Protein AF-A0A136L3W4-F1 (afdb_monomer_lite)

Sequence (76 aa):
MAVMYAKGELGLNQDFYHEGILGTLFTGRLIEETQVGEYKAVVPTIGGTAWITGINQFVLDESDPFPNGFVVGDIW

pLDDT: mean 96.57, std 4.39, range [69.38, 98.69]

Foldseek 3Di:
DFVCVVVVNADAPDWDWDADPVRATKIKGFHDWDDDVPDIGTDMDIDHDDDDPDDDDDDADPPPPARVHDDDPDPD

Structure (mmCIF, N/CA/C/O backbone):
data_AF-A0A136L3W4-F1
#
_entry.id   AF-A0A136L3W4-F1
#
loop_
_atom_site.group_PDB
_atom_site.id
_atom_site.type_symbol
_atom_site.label_atom_id
_atom_site.label_alt_id
_atom_site.label_comp_id
_atom_site.label_asym_id
_atom_site.label_entity_id
_atom_site.label_seq_id
_atom_site.pdbx_PDB_ins_code
_atom_site.Cartn_x
_atom_site.Cartn_y
_atom_site.Cartn_z
_atom_site.occupancy
_atom_site.B_iso_or_equiv
_atom_site.auth_seq_id
_atom_site.auth_comp_id
_atom_site.auth_asym_id
_atom_site.auth_atom_id
_atom_site.pdbx_PDB_model_num
ATOM 1 N N . MET A 1 1 ? -7.006 -3.015 11.922 1.00 97.62 1 MET A N 1
ATOM 2 C CA . MET A 1 1 ? -7.747 -1.923 12.595 1.00 97.62 1 MET A CA 1
ATOM 3 C C . MET A 1 1 ? -9.202 -2.274 12.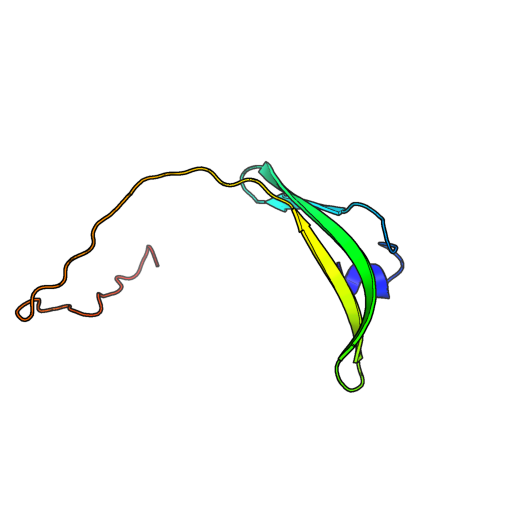905 1.00 97.62 1 MET A C 1
ATOM 5 O O . MET A 1 1 ? -9.518 -2.294 14.080 1.00 97.62 1 MET A O 1
ATOM 9 N N . ALA A 1 2 ? -10.071 -2.615 11.939 1.00 98.06 2 ALA A N 1
ATOM 10 C CA . ALA A 1 2 ? -11.489 -2.917 12.229 1.00 98.06 2 ALA A CA 1
ATOM 11 C C . ALA A 1 2 ? -11.698 -4.017 13.295 1.00 98.06 2 ALA A C 1
ATOM 13 O O . ALA A 1 2 ? -12.479 -3.840 14.222 1.00 98.06 2 ALA A O 1
ATOM 14 N N . VAL A 1 3 ? -10.936 -5.116 13.222 1.00 98.19 3 VAL A N 1
ATOM 15 C CA . VAL A 1 3 ? -10.964 -6.178 14.248 1.00 98.19 3 VAL A CA 1
ATOM 16 C C . VAL A 1 3 ? -10.524 -5.659 15.621 1.00 98.19 3 VAL A C 1
ATOM 18 O O . VAL A 1 3 ? -11.153 -5.985 16.618 1.00 98.19 3 VAL A O 1
ATOM 21 N N . MET A 1 4 ? -9.474 -4.837 15.682 1.00 98.19 4 MET A N 1
ATOM 22 C CA . MET A 1 4 ? -8.988 -4.255 16.941 1.00 98.19 4 MET A CA 1
ATOM 23 C C . MET A 1 4 ? -10.021 -3.298 17.540 1.00 98.19 4 MET A C 1
ATOM 25 O O . MET A 1 4 ? -10.259 -3.337 18.740 1.00 98.19 4 MET A O 1
ATOM 29 N N . TYR A 1 5 ? -10.698 -2.505 16.705 1.00 98.31 5 TYR A N 1
ATOM 30 C CA . TYR A 1 5 ? -11.813 -1.659 17.131 1.00 98.31 5 TYR A CA 1
ATOM 31 C C . TYR A 1 5 ? -12.957 -2.485 17.721 1.00 98.31 5 TYR A C 1
ATOM 33 O O . TYR A 1 5 ? -13.403 -2.226 18.833 1.00 98.31 5 TYR A O 1
ATOM 41 N N . ALA A 1 6 ? -13.373 -3.545 17.020 1.00 97.94 6 ALA A N 1
ATOM 42 C CA . ALA A 1 6 ? -14.421 -4.448 17.493 1.00 97.94 6 ALA A CA 1
ATOM 43 C C . ALA A 1 6 ? -14.058 -5.151 18.816 1.00 97.94 6 ALA A C 1
ATOM 45 O O . ALA A 1 6 ? -14.947 -5.485 19.596 1.00 97.94 6 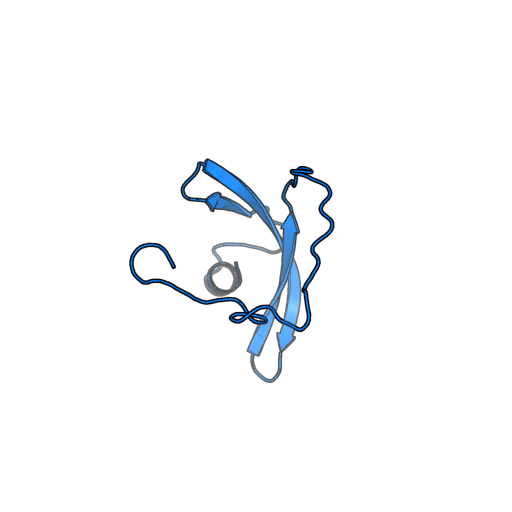ALA A O 1
ATOM 46 N N . LYS A 1 7 ? -12.762 -5.355 19.080 1.00 98.19 7 LYS A N 1
ATOM 47 C CA . LYS A 1 7 ? -12.238 -5.893 20.344 1.00 98.19 7 LYS A CA 1
ATOM 48 C C . LYS A 1 7 ? -12.002 -4.832 21.429 1.00 98.19 7 LYS A C 1
ATOM 50 O O . LYS A 1 7 ? -11.655 -5.195 22.547 1.00 98.19 7 LYS A O 1
ATOM 55 N N . GLY A 1 8 ? -12.171 -3.544 21.123 1.00 97.75 8 GLY A N 1
ATOM 56 C CA . GLY A 1 8 ? -11.866 -2.438 22.039 1.00 97.75 8 GLY A CA 1
ATOM 57 C C . GLY A 1 8 ? -10.367 -2.163 22.233 1.00 97.75 8 GLY A C 1
ATOM 58 O O . GLY A 1 8 ? -9.990 -1.458 23.161 1.00 97.75 8 GLY A O 1
ATOM 59 N N . GLU A 1 9 ? -9.507 -2.711 21.373 1.00 98.25 9 GLU A N 1
ATOM 60 C CA . GLU A 1 9 ? -8.041 -2.593 21.438 1.00 98.25 9 GLU A CA 1
ATOM 61 C C . GLU A 1 9 ? -7.506 -1.332 20.733 1.00 98.25 9 GLU A C 1
ATOM 63 O O . GLU A 1 9 ? -6.357 -0.943 20.935 1.00 98.25 9 GLU A O 1
ATOM 68 N N . LEU A 1 10 ? -8.319 -0.699 19.883 1.00 98.19 10 LEU A N 1
ATOM 69 C CA . LEU A 1 10 ? -7.972 0.515 19.143 1.00 98.19 10 LEU A CA 1
ATOM 70 C C . LEU A 1 10 ? -9.186 1.443 19.096 1.00 98.19 10 LEU A C 1
ATOM 72 O O . LEU A 1 10 ? -10.233 1.035 18.601 1.00 98.19 10 LEU A O 1
ATOM 76 N N . GLY A 1 11 ? -9.047 2.673 19.588 1.00 98.25 11 GLY A N 1
ATOM 77 C CA . GLY A 1 11 ? -10.110 3.680 19.563 1.00 98.25 11 GLY A CA 1
ATOM 78 C C . GLY A 1 11 ? -10.131 4.536 18.293 1.00 98.25 11 GLY A C 1
ATOM 79 O O . GLY A 1 11 ? -9.225 4.483 17.456 1.00 98.25 11 GLY A O 1
ATOM 80 N N . LEU A 1 12 ? -11.161 5.380 18.172 1.00 98.44 12 LEU A N 1
ATOM 81 C CA . LEU A 1 12 ? -11.153 6.477 17.201 1.00 98.44 12 LEU A CA 1
ATOM 82 C C . LEU A 1 12 ? -10.049 7.485 17.545 1.00 98.44 12 LEU A C 1
ATOM 84 O O . LEU A 1 12 ? -9.737 7.716 18.711 1.00 98.44 12 LEU A O 1
ATOM 88 N N . ASN A 1 13 ? -9.489 8.111 16.514 1.00 98.25 13 ASN A N 1
ATOM 89 C CA . ASN A 1 13 ? -8.429 9.116 16.580 1.00 98.25 13 ASN A CA 1
ATOM 90 C C . ASN A 1 13 ? -7.133 8.659 17.271 1.00 98.25 13 ASN A C 1
ATOM 92 O O . ASN A 1 13 ? -6.286 9.486 17.603 1.00 98.25 13 ASN A O 1
ATOM 96 N N . GLN A 1 14 ? -6.954 7.349 17.444 1.00 98.31 14 GLN A N 1
ATOM 97 C CA . GLN A 1 14 ? -5.732 6.746 17.957 1.00 98.31 14 GLN A CA 1
ATOM 98 C C . GLN A 1 14 ? -4.836 6.301 16.799 1.00 98.31 14 GLN A C 1
ATOM 100 O O . GLN A 1 14 ? -5.298 5.633 15.870 1.00 98.31 14 GLN A O 1
ATOM 105 N N . ASP A 1 15 ? -3.551 6.651 16.874 1.00 98.00 15 ASP A N 1
ATOM 106 C CA . ASP A 1 15 ? -2.560 6.185 15.908 1.00 98.00 15 ASP A CA 1
ATOM 107 C C . ASP A 1 15 ? -2.237 4.709 16.106 1.00 98.00 15 ASP A C 1
ATOM 109 O O . ASP A 1 15 ? -2.013 4.230 17.220 1.00 98.00 15 ASP A O 1
ATOM 113 N N . PHE A 1 16 ? -2.182 4.002 14.986 1.00 98.06 16 PHE A N 1
ATOM 114 C CA . PHE A 1 16 ? -1.801 2.609 14.884 1.00 98.06 16 PHE A CA 1
ATOM 115 C C . PHE A 1 16 ? -0.625 2.483 13.917 1.00 98.06 16 PHE A C 1
ATOM 117 O O . PHE A 1 16 ? -0.744 2.824 12.743 1.00 98.06 16 PHE A O 1
ATOM 124 N N . TYR A 1 17 ? 0.504 1.970 14.397 1.00 97.44 17 TYR A N 1
ATOM 125 C CA . TYR A 1 17 ? 1.693 1.748 13.577 1.00 97.44 17 TYR A CA 1
ATOM 126 C C . TYR A 1 17 ? 1.742 0.289 13.132 1.00 97.44 17 TYR A C 1
ATOM 128 O O . TYR A 1 17 ? 1.762 -0.617 13.964 1.00 97.44 17 TYR A O 1
ATOM 136 N N . HIS A 1 18 ? 1.757 0.068 11.821 1.00 97.31 18 HIS A N 1
ATOM 137 C CA . HIS A 1 18 ? 1.917 -1.254 11.231 1.00 97.31 18 HIS A CA 1
ATOM 138 C C . HIS A 1 18 ? 3.299 -1.378 10.596 1.00 97.31 18 HIS A C 1
ATOM 140 O O . HIS A 1 18 ? 3.598 -0.691 9.618 1.00 97.31 18 HIS A O 1
ATOM 146 N N . GLU A 1 19 ? 4.113 -2.287 11.126 1.00 97.50 19 GLU A N 1
ATOM 147 C CA . GLU A 1 19 ? 5.449 -2.586 10.617 1.00 97.50 19 GLU A CA 1
ATOM 148 C C . GLU A 1 19 ? 5.404 -3.756 9.626 1.00 97.50 19 GLU A C 1
ATOM 150 O O . GLU A 1 19 ? 4.868 -4.826 9.917 1.00 97.50 19 GLU A O 1
ATOM 155 N N . GLY A 1 20 ? 5.925 -3.538 8.419 1.00 94.56 20 GLY A N 1
ATOM 156 C CA . GLY A 1 20 ? 6.117 -4.586 7.420 1.00 94.56 20 GLY A CA 1
ATOM 157 C C . GLY A 1 20 ? 7.367 -5.425 7.700 1.00 94.56 20 GLY A C 1
ATOM 158 O O . GLY A 1 20 ? 8.244 -5.021 8.452 1.00 94.56 20 GLY A O 1
ATOM 159 N N . ILE A 1 21 ? 7.506 -6.566 7.018 1.00 97.12 21 ILE A N 1
ATOM 160 C CA . ILE A 1 21 ? 8.633 -7.504 7.211 1.00 97.12 21 ILE A CA 1
ATOM 161 C C . ILE A 1 21 ? 10.028 -6.881 7.003 1.00 97.12 21 ILE A C 1
ATOM 163 O O . ILE A 1 21 ? 11.009 -7.355 7.564 1.00 97.12 21 ILE A O 1
ATOM 167 N N . LEU A 1 22 ? 10.116 -5.807 6.213 1.00 96.69 22 LEU A N 1
ATOM 168 C CA . LEU A 1 22 ? 11.354 -5.064 5.952 1.00 96.69 22 LEU A CA 1
ATOM 169 C C . LEU A 1 22 ? 11.571 -3.874 6.909 1.00 96.69 22 LEU A C 1
ATOM 171 O O . LEU A 1 22 ? 12.432 -3.040 6.647 1.00 96.69 22 LEU A O 1
ATOM 175 N N . GLY A 1 23 ? 10.765 -3.736 7.967 1.00 95.25 23 GLY A N 1
ATOM 176 C CA . GLY A 1 23 ? 10.845 -2.623 8.922 1.00 95.25 23 GLY A CA 1
ATOM 177 C C . GLY A 1 23 ? 10.241 -1.303 8.426 1.00 95.25 23 GLY A C 1
ATOM 178 O O . GLY A 1 23 ? 10.450 -0.250 9.024 1.00 95.25 23 GLY A O 1
ATOM 179 N N . THR A 1 24 ? 9.502 -1.323 7.312 1.00 96.62 24 THR A N 1
ATOM 180 C CA . THR A 1 24 ? 8.770 -0.138 6.826 1.00 96.62 24 THR A CA 1
ATOM 181 C C . THR A 1 24 ? 7.488 0.071 7.626 1.00 96.62 24 THR A C 1
ATOM 183 O O . THR A 1 24 ? 6.842 -0.900 8.017 1.00 96.62 24 THR A O 1
ATOM 186 N N . LEU A 1 25 ? 7.109 1.329 7.862 1.00 97.50 25 LEU A N 1
ATOM 187 C CA . LEU A 1 25 ? 5.952 1.682 8.685 1.00 97.50 25 LEU A CA 1
ATOM 188 C C . LEU A 1 25 ? 4.841 2.329 7.857 1.00 97.50 25 LEU A C 1
ATOM 190 O O . LEU A 1 25 ? 5.089 3.251 7.080 1.00 97.50 25 LEU A O 1
ATOM 194 N N . PHE A 1 26 ? 3.607 1.899 8.116 1.00 98.25 26 PHE A N 1
ATOM 195 C CA . PHE A 1 26 ? 2.396 2.651 7.793 1.00 98.25 26 PHE A CA 1
ATOM 196 C C . PHE A 1 26 ? 1.716 3.111 9.083 1.00 98.25 26 PHE A C 1
ATOM 198 O O . PHE A 1 26 ? 1.575 2.332 10.029 1.00 98.25 26 PHE A O 1
ATOM 205 N N . THR A 1 27 ? 1.251 4.358 9.102 1.00 98.38 27 THR A N 1
ATOM 206 C CA . THR A 1 27 ? 0.466 4.919 10.207 1.00 98.38 27 THR A CA 1
ATOM 207 C C . THR A 1 27 ? -1.007 4.895 9.830 1.00 98.38 27 THR A C 1
ATOM 209 O O . THR A 1 27 ? -1.430 5.591 8.911 1.00 98.38 27 THR A O 1
ATOM 212 N N . GLY A 1 28 ? -1.802 4.095 10.528 1.00 98.12 28 GLY A N 1
ATOM 213 C CA . GLY A 1 28 ? -3.253 4.081 10.409 1.00 98.12 28 GLY A CA 1
ATOM 214 C C . GLY A 1 28 ? -3.932 4.868 11.526 1.00 98.12 28 GLY A C 1
ATOM 215 O O . GLY A 1 28 ? -3.406 4.958 12.633 1.00 98.12 28 GLY A O 1
ATOM 216 N N . ARG A 1 29 ? -5.125 5.402 11.259 1.00 98.69 29 ARG A N 1
ATOM 217 C CA . ARG A 1 29 ? -6.003 5.998 12.280 1.00 98.69 29 ARG A CA 1
ATOM 218 C C . ARG A 1 29 ? -7.460 5.758 11.910 1.00 98.69 29 ARG A C 1
ATOM 220 O O . ARG A 1 29 ? -7.835 5.931 10.756 1.00 98.69 29 ARG A O 1
ATOM 227 N N . LEU A 1 30 ? -8.296 5.372 12.869 1.00 98.69 30 LEU A N 1
ATOM 228 C CA . LEU A 1 30 ? -9.745 5.299 12.658 1.00 98.69 30 LEU A CA 1
ATOM 229 C C . LEU A 1 30 ? -10.355 6.674 12.914 1.00 98.69 30 LEU A C 1
ATOM 231 O O . LEU A 1 30 ? -10.148 7.222 13.992 1.00 98.69 30 LEU A O 1
ATOM 235 N N . ILE A 1 31 ? -11.069 7.243 11.946 1.00 98.56 31 ILE A N 1
ATOM 236 C CA . ILE A 1 31 ? -11.570 8.625 12.051 1.00 98.56 31 ILE A CA 1
ATOM 237 C C . ILE A 1 31 ? -13.051 8.706 12.421 1.00 98.56 31 ILE A C 1
ATOM 239 O O . ILE A 1 31 ? -13.450 9.654 13.089 1.00 98.56 31 ILE A O 1
ATOM 243 N N . GLU A 1 32 ? -13.846 7.696 12.072 1.00 98.50 32 GLU A N 1
ATOM 244 C CA . GLU A 1 32 ? -15.261 7.620 12.444 1.00 98.50 32 GLU A CA 1
ATOM 245 C C . GLU A 1 32 ? -15.795 6.183 12.390 1.00 98.50 32 GLU A C 1
ATOM 247 O O . GLU A 1 32 ? -15.206 5.300 11.756 1.00 98.50 32 GLU A O 1
ATOM 252 N N . GLU A 1 33 ? -16.928 5.966 13.057 1.00 98.50 33 GLU A N 1
ATOM 253 C CA . GLU A 1 33 ? -17.778 4.795 12.851 1.00 98.50 33 GLU A CA 1
ATOM 254 C C . GLU A 1 33 ? -18.705 5.017 11.653 1.00 98.50 33 GLU A C 1
ATOM 256 O O . GLU A 1 33 ? -19.149 6.130 11.381 1.00 98.50 33 GLU A O 1
ATOM 261 N N . THR A 1 34 ? -19.038 3.937 10.958 1.00 98.44 34 THR A N 1
ATOM 262 C CA . THR A 1 34 ? -20.014 3.944 9.867 1.00 98.44 34 THR A CA 1
ATOM 263 C C . THR A 1 34 ? -20.712 2.585 9.771 1.00 98.44 34 THR A C 1
ATOM 265 O O . THR A 1 34 ? -20.536 1.712 10.626 1.00 98.44 34 THR A O 1
ATOM 268 N N . GLN A 1 35 ? -21.522 2.385 8.736 1.00 98.38 35 GLN A N 1
ATOM 269 C CA . GLN A 1 35 ? -22.235 1.140 8.486 1.00 98.38 35 GLN A CA 1
ATOM 270 C C . GLN A 1 35 ? -22.119 0.733 7.014 1.00 98.38 35 GLN A C 1
ATOM 272 O O . GLN A 1 35 ? -22.296 1.552 6.115 1.00 98.38 35 GLN A O 1
ATOM 277 N N . VAL A 1 36 ? -21.840 -0.549 6.768 1.00 98.25 36 VAL A N 1
ATOM 278 C CA . VAL A 1 36 ? -21.823 -1.149 5.425 1.00 98.25 36 VAL A CA 1
ATOM 279 C C . VAL A 1 36 ? -22.819 -2.303 5.415 1.00 98.25 36 VAL A C 1
ATOM 281 O O . VAL A 1 36 ? -22.556 -3.370 5.969 1.00 98.25 36 VAL A O 1
ATOM 284 N N . GLY A 1 37 ? -23.991 -2.079 4.817 1.00 97.56 37 GLY A N 1
ATOM 285 C CA . GLY A 1 37 ? -25.111 -3.016 4.919 1.00 97.56 37 GLY A CA 1
ATOM 286 C C . GLY A 1 37 ? -25.521 -3.217 6.380 1.00 97.56 37 GLY A C 1
AT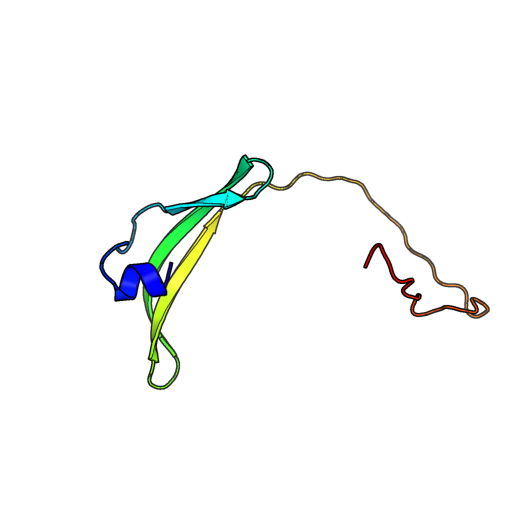OM 287 O O . GLY A 1 37 ? -25.798 -2.256 7.089 1.00 97.56 37 GLY A O 1
ATOM 288 N N . GLU A 1 38 ? -25.523 -4.460 6.852 1.00 97.50 38 GLU A N 1
ATOM 289 C CA . GLU A 1 38 ? -25.850 -4.781 8.249 1.00 97.50 38 GLU A CA 1
ATOM 290 C C . GLU A 1 38 ? -24.635 -4.701 9.190 1.00 97.50 38 GLU A C 1
ATOM 292 O O . GLU A 1 38 ? -24.777 -4.814 10.408 1.00 97.50 38 GLU A O 1
ATOM 297 N N . TYR A 1 39 ? -23.430 -4.479 8.658 1.00 97.62 39 TYR A N 1
ATOM 298 C CA . TYR A 1 39 ? -22.197 -4.516 9.437 1.00 97.62 39 TYR A CA 1
ATOM 299 C C . TYR A 1 39 ? -21.823 -3.142 9.987 1.00 97.62 39 TYR A C 1
ATOM 301 O O . TYR A 1 39 ? -21.720 -2.162 9.244 1.00 97.62 39 TYR A O 1
ATOM 309 N N . LYS A 1 40 ? -21.523 -3.091 11.289 1.00 97.88 40 LYS A N 1
ATOM 310 C CA . LYS A 1 40 ? -20.803 -1.962 11.889 1.00 97.88 40 LYS A CA 1
ATOM 311 C C . LYS A 1 40 ? -19.409 -1.876 11.274 1.00 97.88 40 LYS A C 1
ATOM 313 O O . LYS A 1 40 ? -18.702 -2.881 11.196 1.00 97.88 40 LYS A O 1
ATOM 318 N N . ALA A 1 41 ? -19.021 -0.682 10.864 1.00 98.56 41 ALA A N 1
ATOM 319 C CA . ALA A 1 41 ? -17.766 -0.418 10.186 1.00 98.56 41 ALA A CA 1
ATOM 320 C C . ALA A 1 41 ? -17.068 0.803 10.794 1.00 98.56 41 ALA A C 1
ATOM 322 O O . ALA A 1 41 ? -17.631 1.541 11.599 1.00 98.56 41 ALA 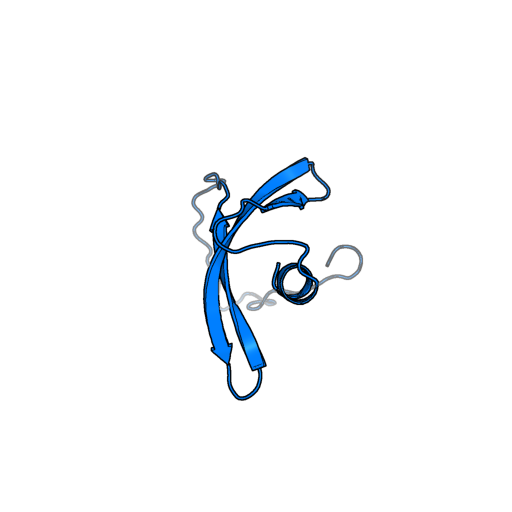A O 1
ATOM 323 N N . VAL A 1 42 ? -15.818 1.005 10.399 1.00 98.56 42 VAL A N 1
ATOM 324 C CA . VAL A 1 42 ? -15.007 2.168 10.762 1.00 98.56 42 VAL A CA 1
ATOM 325 C C . VAL A 1 42 ? -14.307 2.679 9.517 1.00 98.56 42 VAL A C 1
ATOM 327 O O . VAL A 1 42 ? -13.960 1.882 8.643 1.00 98.56 42 VAL A O 1
ATOM 330 N N . VAL A 1 43 ? -14.081 3.987 9.443 1.00 98.62 43 VAL A N 1
ATOM 331 C CA . VAL A 1 43 ? -13.340 4.615 8.345 1.00 98.62 43 VAL A CA 1
ATOM 332 C C . VAL A 1 43 ? -11.872 4.757 8.756 1.00 98.62 43 VAL A C 1
ATOM 334 O O . VAL A 1 43 ? -11.573 5.509 9.687 1.00 98.62 43 VAL A O 1
ATOM 337 N N . PRO A 1 44 ? -10.939 4.029 8.119 1.00 98.31 44 PRO A N 1
ATOM 338 C CA . PRO A 1 44 ? -9.516 4.176 8.375 1.00 98.31 44 PRO A CA 1
ATOM 339 C C . PRO A 1 44 ? -8.880 5.242 7.474 1.00 98.31 44 PRO A C 1
ATOM 341 O O . PRO A 1 44 ? -9.214 5.362 6.297 1.00 98.31 44 PRO A O 1
ATOM 344 N N . THR A 1 45 ? -7.871 5.932 7.987 1.00 98.50 45 THR A N 1
ATOM 345 C CA . THR A 1 45 ? -6.825 6.566 7.181 1.00 98.50 45 THR A CA 1
ATOM 346 C C . THR A 1 45 ? -5.592 5.674 7.171 1.00 98.50 45 THR A C 1
ATOM 348 O O . THR A 1 45 ? -5.374 4.902 8.107 1.00 98.50 45 THR A O 1
ATOM 351 N N . ILE A 1 46 ? -4.788 5.780 6.113 1.00 98.06 46 ILE A N 1
ATOM 352 C CA . ILE A 1 46 ? -3.488 5.118 5.987 1.00 98.06 46 ILE A CA 1
ATOM 353 C C . ILE A 1 46 ? -2.490 6.160 5.487 1.00 98.06 46 ILE A C 1
ATOM 355 O O . ILE A 1 46 ? -2.659 6.725 4.408 1.00 98.06 46 ILE A O 1
ATOM 359 N N . GLY A 1 47 ? -1.470 6.425 6.290 1.00 97.88 47 GLY A N 1
ATOM 360 C CA . GLY A 1 47 ? -0.350 7.298 5.979 1.00 97.88 47 GLY A CA 1
ATOM 361 C C . GLY A 1 47 ? 0.917 6.484 5.761 1.00 97.88 47 GLY A C 1
ATOM 362 O O . GLY A 1 47 ? 1.212 5.556 6.512 1.00 97.88 47 GLY A O 1
ATOM 363 N N . GLY A 1 48 ? 1.676 6.852 4.739 1.00 96.75 48 GLY A N 1
ATOM 364 C CA . GLY A 1 48 ? 2.970 6.268 4.425 1.00 96.75 48 GLY A CA 1
ATOM 365 C C . GLY A 1 48 ? 3.763 7.201 3.523 1.00 96.75 48 GLY A C 1
ATOM 366 O O . GLY A 1 48 ? 3.314 8.300 3.188 1.00 96.75 48 GLY A O 1
ATOM 367 N N . THR A 1 49 ? 4.942 6.753 3.123 1.00 96.88 49 THR A N 1
ATOM 368 C CA . THR A 1 49 ? 5.830 7.484 2.222 1.00 96.88 49 THR A CA 1
ATOM 369 C C . THR A 1 49 ? 6.099 6.666 0.967 1.00 96.88 49 THR A C 1
ATOM 371 O O . THR A 1 49 ? 6.123 5.437 0.992 1.00 96.88 49 THR A O 1
ATOM 374 N N . ALA A 1 50 ? 6.282 7.366 -0.149 1.00 97.06 50 ALA A N 1
ATOM 375 C CA . ALA A 1 50 ? 6.641 6.780 -1.430 1.00 97.06 50 ALA A CA 1
ATOM 376 C C . ALA A 1 50 ? 7.785 7.584 -2.055 1.00 97.06 50 ALA A C 1
ATOM 378 O O . ALA A 1 50 ? 7.948 8.773 -1.773 1.00 97.06 50 ALA A O 1
ATOM 379 N N . TRP A 1 51 ? 8.558 6.932 -2.919 1.00 98.06 51 TRP A N 1
ATOM 380 C CA . TRP A 1 51 ? 9.698 7.522 -3.614 1.00 98.06 51 TRP A CA 1
ATOM 381 C C . TRP A 1 51 ? 9.599 7.238 -5.110 1.00 98.06 51 TRP A C 1
ATOM 383 O O . TRP A 1 51 ? 9.159 6.163 -5.515 1.00 98.06 51 TRP A O 1
ATOM 393 N N . ILE A 1 52 ? 10.024 8.198 -5.932 1.00 98.19 52 ILE A N 1
ATOM 394 C CA . ILE A 1 52 ? 10.113 8.012 -7.383 1.00 98.19 52 ILE A CA 1
ATOM 395 C C . ILE A 1 52 ? 11.263 7.046 -7.667 1.00 98.19 52 ILE A C 1
ATOM 397 O O . ILE A 1 52 ? 12.408 7.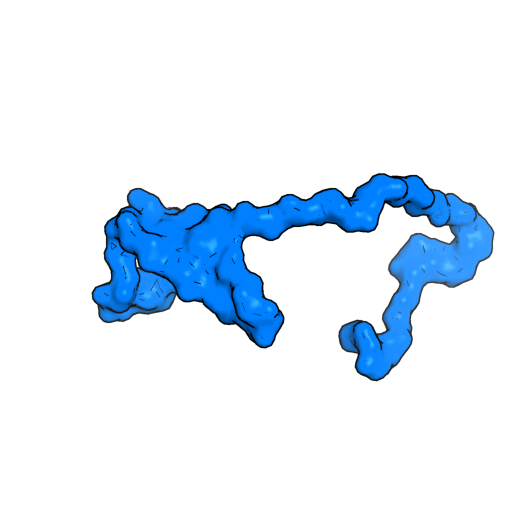331 -7.322 1.00 98.19 52 ILE A O 1
ATOM 401 N N . THR A 1 53 ? 10.963 5.922 -8.313 1.00 98.06 53 THR A N 1
ATOM 402 C CA . THR A 1 53 ? 11.961 4.910 -8.697 1.00 98.06 53 THR A CA 1
ATOM 403 C C . THR A 1 53 ? 12.348 4.979 -10.174 1.00 98.06 53 THR A C 1
ATOM 405 O O . THR A 1 53 ? 13.386 4.451 -10.559 1.00 98.06 53 THR A O 1
ATOM 408 N N . GLY A 1 54 ? 11.554 5.656 -11.005 1.00 98.06 54 GLY A N 1
ATOM 409 C CA . GLY A 1 54 ? 11.835 5.853 -12.424 1.00 98.06 54 GLY A CA 1
ATOM 410 C C . GLY A 1 54 ? 10.656 6.470 -13.172 1.00 98.06 54 GLY A C 1
ATOM 411 O O . GLY A 1 54 ? 9.542 6.540 -12.654 1.00 98.06 54 GLY A O 1
ATOM 412 N N . ILE A 1 55 ? 10.914 6.910 -14.403 1.00 98.38 55 ILE A N 1
ATOM 413 C CA . ILE A 1 55 ? 9.902 7.340 -15.374 1.00 98.38 55 ILE A CA 1
ATOM 414 C C . ILE A 1 55 ? 10.102 6.457 -16.601 1.00 98.38 55 ILE A C 1
ATOM 416 O O . ILE A 1 55 ? 11.176 6.477 -17.197 1.00 98.38 55 ILE A O 1
ATOM 420 N N . ASN A 1 56 ? 9.094 5.659 -16.945 1.00 97.62 56 ASN A N 1
ATOM 421 C CA . ASN A 1 56 ? 9.220 4.609 -17.952 1.00 97.62 56 ASN A CA 1
ATOM 422 C C . ASN A 1 56 ? 8.223 4.822 -19.093 1.00 97.62 56 ASN A C 1
ATOM 424 O O . ASN A 1 56 ? 7.081 5.215 -18.855 1.00 97.62 56 ASN A O 1
ATOM 428 N N . GLN A 1 57 ? 8.648 4.505 -20.317 1.00 97.94 57 GLN A N 1
ATOM 429 C CA . GLN A 1 57 ? 7.778 4.384 -21.484 1.00 97.94 57 GLN A CA 1
ATOM 430 C C . GLN A 1 57 ? 7.768 2.918 -21.920 1.00 97.94 57 GLN A C 1
ATOM 432 O O . GLN A 1 57 ? 8.734 2.431 -22.500 1.00 97.94 57 GLN A O 1
ATOM 437 N N . PHE A 1 58 ? 6.681 2.213 -21.610 1.00 96.44 58 PHE A N 1
ATOM 438 C CA . PHE A 1 58 ? 6.464 0.845 -22.075 1.00 96.44 58 PHE A CA 1
ATOM 439 C C . PHE A 1 58 ? 5.824 0.873 -23.467 1.00 96.44 58 PHE A C 1
ATOM 441 O O . PHE A 1 58 ? 4.905 1.656 -23.710 1.00 96.44 58 PHE A O 1
ATOM 448 N N . VAL A 1 59 ? 6.323 0.038 -24.377 1.00 97.31 59 VAL A N 1
ATOM 449 C CA . VAL A 1 59 ? 5.862 -0.064 -25.769 1.00 97.31 59 VAL A CA 1
ATOM 450 C C . VAL A 1 59 ? 5.610 -1.535 -26.077 1.00 97.31 59 VAL A C 1
ATOM 452 O O . VAL A 1 59 ? 6.360 -2.389 -25.608 1.00 97.31 59 VAL A O 1
ATOM 455 N N . LEU A 1 60 ? 4.562 -1.814 -26.848 1.00 98.00 60 LEU A N 1
ATOM 456 C CA . LEU A 1 60 ? 4.192 -3.152 -27.292 1.00 98.00 60 LEU A CA 1
ATOM 457 C C . LEU A 1 60 ? 4.148 -3.172 -28.820 1.00 98.00 60 LEU A C 1
ATOM 459 O O . LEU A 1 60 ? 3.450 -2.358 -29.424 1.00 98.00 60 LEU A O 1
ATOM 463 N N . ASP A 1 61 ? 4.903 -4.085 -29.422 1.00 97.94 61 ASP A N 1
ATOM 464 C CA . ASP A 1 61 ? 4.876 -4.339 -30.861 1.00 97.94 61 ASP A CA 1
ATOM 465 C C . ASP A 1 61 ? 3.751 -5.330 -31.199 1.00 97.94 61 ASP A C 1
ATOM 467 O O . ASP A 1 61 ? 3.501 -6.272 -30.446 1.00 97.94 61 ASP A O 1
ATOM 471 N N . GLU A 1 62 ? 3.073 -5.143 -32.333 1.00 97.19 62 GLU A N 1
ATOM 472 C CA . GLU A 1 62 ? 1.986 -6.034 -32.771 1.00 97.19 62 GLU A CA 1
ATOM 473 C C . GLU A 1 62 ? 2.463 -7.466 -33.059 1.00 97.19 62 GLU A C 1
ATOM 475 O O . GLU A 1 62 ? 1.670 -8.406 -33.010 1.00 97.19 62 GLU A O 1
ATOM 480 N N . SER A 1 63 ? 3.749 -7.637 -33.366 1.00 97.81 63 SER A N 1
ATOM 481 C CA . SER A 1 63 ? 4.371 -8.931 -33.642 1.00 97.81 63 SER A CA 1
ATOM 482 C C . SER A 1 63 ? 4.943 -9.622 -32.403 1.00 97.81 63 SER A C 1
ATOM 484 O O . SER A 1 63 ? 5.465 -10.734 -32.525 1.00 97.81 63 SER A O 1
ATOM 486 N N . ASP A 1 64 ? 4.849 -9.004 -31.219 1.00 98.06 64 ASP A N 1
ATOM 487 C CA . ASP A 1 64 ? 5.316 -9.616 -29.976 1.00 98.06 64 ASP A CA 1
ATOM 488 C C . ASP A 1 64 ? 4.557 -10.938 -29.723 1.00 98.06 64 ASP A C 1
ATOM 490 O O . ASP A 1 64 ? 3.323 -10.940 -29.683 1.00 98.06 64 ASP A O 1
ATOM 494 N N . PRO A 1 65 ? 5.250 -12.083 -29.561 1.00 96.94 65 PRO A N 1
ATOM 495 C CA . PRO A 1 65 ? 4.607 -13.375 -29.320 1.00 96.94 65 PRO A CA 1
ATOM 496 C C . PRO A 1 65 ? 3.966 -13.498 -27.927 1.00 96.94 65 PRO A C 1
ATOM 498 O O . PRO A 1 65 ? 3.184 -14.424 -27.698 1.00 96.94 65 PRO A O 1
ATOM 501 N N . PHE A 1 66 ? 4.274 -12.588 -26.999 1.00 97.00 66 PHE A N 1
ATOM 502 C CA . PHE A 1 66 ? 3.748 -12.549 -25.636 1.00 97.00 66 PHE A CA 1
ATOM 503 C C . PHE A 1 66 ? 3.201 -11.155 -25.284 1.00 97.00 66 PHE A C 1
ATOM 505 O O . PHE A 1 66 ? 3.624 -10.546 -24.299 1.00 97.00 66 PHE A O 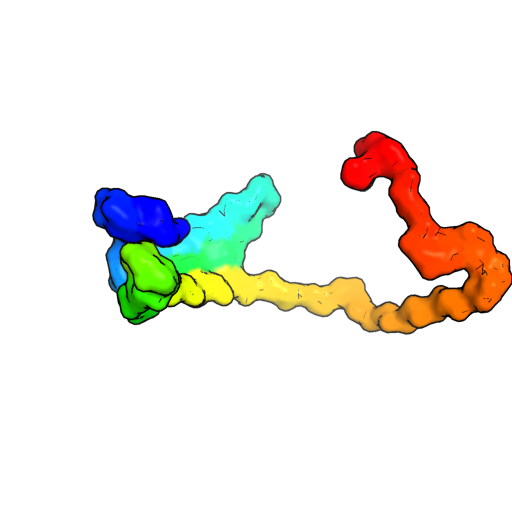1
ATOM 512 N N . PRO A 1 67 ? 2.193 -10.651 -26.016 1.00 96.50 67 PRO A N 1
ATOM 513 C CA . PRO A 1 67 ? 1.740 -9.267 -25.886 1.00 96.50 67 PRO A CA 1
ATOM 514 C C . PRO A 1 67 ? 1.064 -8.959 -24.541 1.00 96.50 67 PRO A C 1
ATOM 516 O O . PRO A 1 67 ? 0.921 -7.801 -24.160 1.00 96.50 67 PRO A O 1
ATOM 519 N N . ASN A 1 68 ? 0.662 -9.998 -23.804 1.00 96.00 68 ASN A N 1
ATOM 520 C CA . ASN A 1 68 ? 0.086 -9.901 -22.460 1.00 96.00 68 ASN A CA 1
ATOM 521 C C . ASN A 1 68 ? 1.073 -10.346 -21.363 1.00 96.00 68 ASN A C 1
ATOM 523 O O . ASN A 1 68 ? 0.668 -10.585 -20.225 1.00 96.00 68 ASN A O 1
ATOM 527 N N . GLY A 1 69 ? 2.354 -10.497 -21.709 1.00 94.88 69 GLY A N 1
ATOM 528 C CA . GLY A 1 69 ? 3.363 -11.107 -20.855 1.00 94.88 69 GLY A CA 1
ATOM 529 C C . GLY A 1 69 ? 3.173 -12.616 -20.685 1.00 94.88 69 GLY A C 1
ATOM 530 O O . GLY A 1 69 ? 2.371 -13.264 -21.360 1.00 94.88 69 GLY A O 1
ATOM 531 N N . PHE A 1 70 ? 3.949 -13.184 -19.770 1.00 93.62 70 PHE A N 1
ATOM 532 C CA . PHE A 1 70 ? 3.861 -14.574 -19.336 1.00 93.62 70 PHE A CA 1
ATOM 533 C C . PHE A 1 70 ? 4.383 -14.679 -17.900 1.00 93.62 70 PHE A C 1
ATOM 535 O O . PHE A 1 70 ? 5.060 -13.779 -17.404 1.00 93.62 70 PHE A O 1
ATOM 542 N N . VAL A 1 71 ? 4.078 -15.789 -17.237 1.00 93.69 71 VAL A N 1
ATOM 543 C CA . VAL A 1 71 ? 4.552 -16.098 -15.884 1.00 93.69 71 VAL A CA 1
ATOM 544 C C . VAL A 1 71 ? 5.370 -17.385 -15.941 1.00 93.69 71 VAL A C 1
ATOM 546 O O . VAL A 1 71 ? 5.002 -18.325 -16.647 1.00 93.69 71 VAL A O 1
ATOM 549 N N . VAL A 1 72 ? 6.478 -17.430 -15.202 1.00 88.88 72 VAL A N 1
ATOM 550 C CA . VAL A 1 72 ? 7.320 -18.622 -15.024 1.00 88.88 72 VAL A CA 1
ATOM 551 C C . VAL A 1 72 ? 7.436 -18.896 -13.532 1.00 88.88 72 VAL A C 1
ATOM 553 O O . VAL A 1 72 ? 7.595 -17.958 -12.762 1.00 88.88 72 VAL A O 1
ATOM 556 N N . GLY A 1 73 ? 7.338 -20.178 -13.173 1.00 84.94 73 GLY A N 1
ATOM 557 C CA . GLY A 1 73 ? 7.108 -20.703 -11.826 1.00 84.94 73 GLY A CA 1
ATOM 558 C C . GLY A 1 73 ? 7.749 -19.958 -10.654 1.00 84.94 73 GLY A C 1
ATOM 559 O O . GLY A 1 73 ? 7.140 -19.054 -10.111 1.00 84.94 73 GLY A O 1
ATOM 560 N N . ASP A 1 74 ? 8.908 -20.423 -10.200 1.00 83.44 74 ASP A N 1
ATOM 561 C CA . ASP A 1 74 ? 9.531 -20.215 -8.877 1.00 83.44 74 ASP A CA 1
ATOM 562 C C . ASP A 1 74 ? 9.670 -18.776 -8.325 1.00 83.44 74 ASP A C 1
ATOM 564 O O . ASP A 1 74 ? 10.127 -18.614 -7.192 1.00 83.44 74 ASP A O 1
ATOM 568 N N . ILE A 1 75 ? 9.278 -17.747 -9.076 1.00 82.56 75 ILE A N 1
ATOM 569 C CA . ILE A 1 75 ? 9.467 -16.329 -8.744 1.00 82.56 75 ILE A CA 1
ATOM 570 C C . ILE A 1 75 ? 8.202 -15.459 -8.879 1.00 82.56 75 ILE A C 1
ATOM 572 O O . ILE A 1 75 ? 8.319 -14.235 -8.780 1.00 82.56 75 ILE A O 1
ATOM 576 N N . TRP A 1 76 ? 7.020 -16.052 -9.097 1.00 69.38 76 TRP A N 1
ATOM 577 C CA . TRP A 1 76 ? 5.732 -15.343 -9.199 1.00 69.38 76 TRP A CA 1
ATOM 578 C C . TRP A 1 76 ? 4.682 -15.826 -8.198 1.00 69.38 76 TRP A C 1
ATOM 580 O O . TRP A 1 76 ? 4.532 -17.056 -8.022 1.00 69.38 76 TRP A O 1
#

Secondary structure (DSSP, 8-state):
-HHHHHTTSS-BT-EEEEE-TTS-EEEEEEEEEEEETTEEEEEEEEE--------------TT-S-TT----GGG-

Radius of gyration: 20.46 Å; chains: 1; bounding box: 38×30×56 Å